Protein AF-A0A7X7MWB5-F1 (afdb_monomer_lite)

Foldseek 3Di:
DLVLLCVVCVVPVPDDLVVSCVVVVHDSVVSVVSVVVCVVVCVDVDHDDDDDVVVVDD

pLDDT: mean 87.88, std 5.88, range [60.56, 94.44]

Secondary structure (DSSP, 8-state):
-HHHHHHHHHH-TT--HHHHHHHHTS-HHHHHHHHHHHHHTTSS--PPPP--GGGT--

Sequence (58 aa):
MREKILAFIEKNSRIDIKELAILLGEDEIAVAESLAQMEEEGIICGYHTLIDWDRVTT

Structure (mmCIF, N/CA/C/O backbone):
data_AF-A0A7X7MWB5-F1
#
_entry.id   AF-A0A7X7MWB5-F1
#
loop_
_atom_site.group_PDB
_atom_site.id
_atom_site.type_symbol
_atom_site.label_atom_id
_atom_site.label_alt_id
_atom_site.label_comp_id
_atom_site.label_asym_id
_atom_site.label_entity_id
_atom_site.label_seq_id
_atom_site.pdbx_PDB_ins_code
_atom_site.Cartn_x
_atom_site.Cartn_y
_atom_site.Cartn_z
_atom_site.occupancy
_atom_site.B_iso_or_equiv
_atom_site.auth_seq_id
_atom_site.auth_comp_id
_atom_site.auth_asym_id
_atom_site.auth_atom_id
_atom_site.pdbx_PDB_model_num
ATOM 1 N N . MET A 1 1 ? -9.309 9.301 3.101 1.00 80.25 1 MET A N 1
ATOM 2 C CA . MET A 1 1 ? -8.457 8.193 3.586 1.00 80.25 1 MET A CA 1
ATOM 3 C C . MET A 1 1 ? -7.915 7.371 2.420 1.00 80.25 1 MET A C 1
ATOM 5 O O . MET A 1 1 ? -6.708 7.395 2.227 1.00 80.25 1 MET A O 1
ATOM 9 N N . ARG A 1 2 ? -8.779 6.764 1.587 1.00 86.75 2 ARG A N 1
ATOM 10 C CA . ARG A 1 2 ? -8.389 5.959 0.406 1.00 86.75 2 ARG A CA 1
ATOM 11 C C . ARG A 1 2 ? -7.343 6.615 -0.508 1.00 86.75 2 ARG A C 1
ATOM 13 O O . ARG A 1 2 ? -6.302 6.026 -0.750 1.00 86.75 2 ARG A O 1
ATOM 20 N N . GLU A 1 3 ? -7.547 7.869 -0.913 1.00 88.44 3 GLU A N 1
ATOM 21 C CA . GLU A 1 3 ? -6.575 8.603 -1.751 1.00 88.44 3 GLU A CA 1
ATOM 22 C C . GLU A 1 3 ? -5.192 8.746 -1.100 1.00 88.44 3 GLU A C 1
ATOM 24 O O . GLU A 1 3 ? -4.175 8.659 -1.780 1.00 88.44 3 GLU A O 1
ATOM 29 N N . LYS A 1 4 ? -5.141 8.933 0.226 1.00 88.88 4 LYS A N 1
ATOM 30 C CA . LYS A 1 4 ? -3.870 9.031 0.952 1.00 88.88 4 LYS A CA 1
ATOM 31 C C . LYS A 1 4 ? -3.156 7.681 0.961 1.00 88.88 4 LYS A C 1
ATOM 33 O O . LYS A 1 4 ? -1.972 7.636 0.661 1.00 88.88 4 LYS A O 1
ATOM 38 N N . ILE A 1 5 ? -3.884 6.599 1.254 1.00 88.50 5 ILE A N 1
ATOM 39 C CA . ILE A 1 5 ? -3.359 5.226 1.215 1.00 88.50 5 ILE A CA 1
ATOM 40 C C . ILE A 1 5 ? -2.756 4.930 -0.165 1.00 88.50 5 ILE A C 1
ATOM 42 O O . ILE A 1 5 ? -1.602 4.517 -0.255 1.00 88.50 5 ILE A O 1
ATOM 46 N N . LEU A 1 6 ? -3.500 5.226 -1.234 1.00 88.62 6 LEU A N 1
ATOM 47 C CA . LEU A 1 6 ? -3.052 5.017 -2.612 1.00 88.62 6 LEU A CA 1
ATOM 48 C C . LEU A 1 6 ? -1.793 5.833 -2.944 1.00 88.62 6 LEU A C 1
ATOM 50 O O . LEU A 1 6 ? -0.854 5.285 -3.510 1.00 88.62 6 LEU A O 1
ATOM 54 N N . ALA A 1 7 ? -1.721 7.102 -2.527 1.00 88.88 7 ALA A N 1
ATOM 55 C CA . ALA A 1 7 ? -0.544 7.946 -2.753 1.00 88.88 7 ALA A CA 1
ATOM 56 C C . ALA A 1 7 ? 0.725 7.438 -2.037 1.00 88.88 7 ALA A C 1
ATOM 58 O O . ALA A 1 7 ? 1.840 7.631 -2.529 1.00 88.88 7 ALA A O 1
ATOM 59 N N . PHE A 1 8 ? 0.578 6.792 -0.874 1.00 88.38 8 PHE A N 1
ATOM 60 C CA . PHE A 1 8 ? 1.701 6.158 -0.175 1.00 88.38 8 PHE A CA 1
ATOM 61 C C . PHE A 1 8 ? 2.119 4.846 -0.846 1.00 88.38 8 PHE A C 1
ATOM 63 O O . PHE A 1 8 ? 3.310 4.629 -1.077 1.00 88.38 8 PHE A O 1
ATOM 70 N N . ILE A 1 9 ? 1.151 4.001 -1.202 1.00 86.12 9 ILE A N 1
ATOM 71 C CA . ILE A 1 9 ? 1.393 2.687 -1.813 1.00 86.12 9 ILE A CA 1
ATOM 72 C C . ILE A 1 9 ? 1.955 2.795 -3.232 1.00 86.12 9 ILE A C 1
ATOM 74 O O . ILE A 1 9 ? 2.780 1.969 -3.618 1.00 86.12 9 ILE A O 1
ATOM 78 N N . GLU A 1 10 ? 1.583 3.826 -3.992 1.00 85.19 10 GLU A N 1
ATOM 79 C CA . GLU A 1 10 ? 2.158 4.103 -5.315 1.00 85.19 10 GLU A CA 1
ATOM 80 C C . GLU A 1 10 ? 3.686 4.264 -5.244 1.00 85.19 10 GLU A C 1
ATOM 82 O O . GLU A 1 10 ? 4.415 3.775 -6.107 1.00 85.19 10 GLU A O 1
ATOM 87 N N . LYS A 1 11 ? 4.182 4.928 -4.195 1.00 83.56 11 LYS A N 1
ATOM 88 C CA . LYS A 1 11 ? 5.616 5.195 -4.011 1.00 83.56 11 LYS A CA 1
ATOM 89 C C . LYS A 1 11 ? 6.337 4.109 -3.223 1.00 83.56 11 LYS A C 1
ATOM 91 O O . LYS A 1 11 ? 7.537 3.921 -3.408 1.00 83.56 11 LYS A O 1
ATOM 96 N N . ASN A 1 12 ? 5.630 3.429 -2.326 1.00 82.69 12 ASN A N 1
ATOM 97 C CA . ASN A 1 12 ? 6.169 2.371 -1.485 1.00 82.69 12 ASN A CA 1
ATOM 98 C C . ASN A 1 12 ? 5.142 1.247 -1.329 1.00 82.69 12 ASN A C 1
ATOM 100 O O . ASN A 1 12 ? 4.461 1.128 -0.312 1.00 82.69 12 ASN A O 1
ATOM 104 N N . SER A 1 13 ? 5.066 0.392 -2.344 1.00 79.00 13 SER A N 1
ATOM 105 C CA . SER A 1 13 ? 4.139 -0.742 -2.393 1.00 79.00 13 SER A CA 1
ATOM 106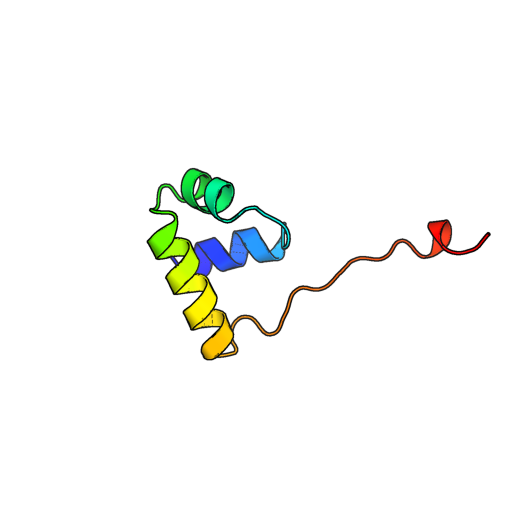 C C . SER A 1 13 ? 4.408 -1.822 -1.341 1.00 79.00 13 SER A C 1
ATOM 108 O O . SER A 1 13 ? 3.583 -2.708 -1.157 1.00 79.00 13 SER A O 1
ATOM 110 N N . ARG A 1 14 ? 5.555 -1.769 -0.649 1.00 82.38 14 ARG A N 1
ATOM 111 C CA . ARG A 1 14 ? 5.960 -2.722 0.400 1.00 82.38 14 ARG A CA 1
ATOM 112 C C . ARG A 1 14 ? 5.923 -2.107 1.800 1.00 82.38 14 ARG A C 1
ATOM 114 O O . ARG A 1 14 ? 6.560 -2.643 2.705 1.00 82.38 14 ARG A O 1
ATOM 121 N N . ILE A 1 15 ? 5.251 -0.967 1.969 1.00 86.25 15 ILE A N 1
ATOM 122 C CA . ILE A 1 15 ? 5.086 -0.354 3.285 1.00 86.25 15 ILE A CA 1
ATOM 123 C C . ILE A 1 15 ? 4.302 -1.289 4.212 1.00 86.25 15 ILE A C 1
ATOM 125 O O . ILE A 1 15 ? 3.320 -1.904 3.803 1.00 86.25 15 ILE A O 1
ATOM 129 N N . ASP A 1 16 ? 4.755 -1.403 5.457 1.00 90.06 16 ASP A N 1
ATOM 130 C CA . ASP A 1 16 ? 4.038 -2.154 6.483 1.00 90.06 16 ASP A CA 1
ATOM 131 C C . ASP A 1 16 ? 2.735 -1.423 6.847 1.00 90.06 16 ASP A C 1
ATOM 133 O O . ASP A 1 16 ? 2.723 -0.193 6.950 1.00 90.06 16 ASP A O 1
ATOM 137 N N . ILE A 1 17 ? 1.637 -2.159 7.044 1.00 89.75 17 ILE A N 1
ATOM 138 C CA . ILE A 1 17 ? 0.321 -1.579 7.364 1.00 89.75 17 ILE A CA 1
ATOM 139 C C . ILE A 1 17 ? 0.405 -0.738 8.641 1.00 89.75 17 ILE A C 1
ATOM 141 O O . ILE A 1 17 ? -0.195 0.336 8.715 1.00 89.75 17 ILE A O 1
ATOM 145 N N . LYS A 1 18 ? 1.212 -1.168 9.613 1.00 89.88 18 LYS A N 1
ATOM 146 C CA . LYS A 1 18 ? 1.419 -0.447 10.865 1.00 89.88 18 LYS A CA 1
ATOM 147 C C . LYS A 1 18 ? 2.130 0.887 10.652 1.00 89.88 18 LYS A C 1
ATOM 149 O O . LYS A 1 18 ? 1.719 1.903 11.206 1.00 89.88 18 LYS A O 1
ATOM 154 N N . GLU A 1 19 ? 3.170 0.906 9.822 1.00 90.44 19 GLU A N 1
ATOM 155 C CA . GLU A 1 19 ? 3.880 2.141 9.463 1.00 90.44 19 GLU A CA 1
ATOM 156 C C . GLU A 1 19 ? 2.972 3.079 8.662 1.00 90.44 19 GLU A C 1
ATOM 158 O O . GLU A 1 19 ? 2.938 4.285 8.910 1.00 90.44 19 GLU A O 1
ATOM 163 N N . LEU A 1 20 ? 2.181 2.525 7.741 1.00 90.69 20 LEU A N 1
ATOM 164 C CA . LEU A 1 20 ? 1.197 3.279 6.972 1.00 90.69 20 LEU A CA 1
ATOM 165 C C . LEU A 1 20 ? 0.140 3.919 7.886 1.00 90.69 20 LEU A C 1
ATOM 167 O O . LEU A 1 20 ? -0.185 5.093 7.710 1.00 90.69 20 LEU A O 1
ATOM 171 N N . ALA A 1 21 ? -0.348 3.189 8.890 1.00 91.94 21 ALA A N 1
ATOM 172 C CA . ALA A 1 21 ? -1.289 3.689 9.888 1.00 91.94 21 ALA A CA 1
ATOM 173 C C . ALA A 1 21 ? -0.696 4.840 10.716 1.00 91.94 21 ALA A C 1
ATOM 175 O O . ALA A 1 21 ? -1.327 5.891 10.850 1.00 91.94 21 ALA A O 1
ATOM 176 N N . ILE A 1 22 ? 0.557 4.707 11.170 1.00 92.69 22 ILE A N 1
ATOM 177 C CA . IL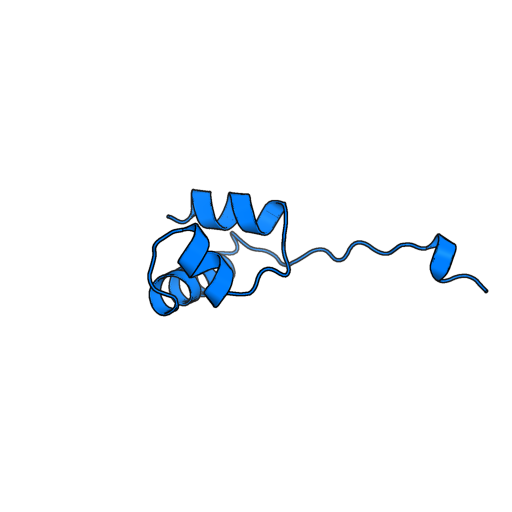E A 1 22 ? 1.278 5.767 11.894 1.00 92.69 22 ILE A CA 1
ATOM 178 C C . ILE A 1 22 ? 1.444 7.022 11.025 1.00 92.69 22 ILE A C 1
ATOM 180 O O . ILE A 1 22 ? 1.183 8.130 11.494 1.00 92.69 22 ILE A O 1
ATOM 184 N N . LEU A 1 23 ? 1.842 6.868 9.757 1.00 89.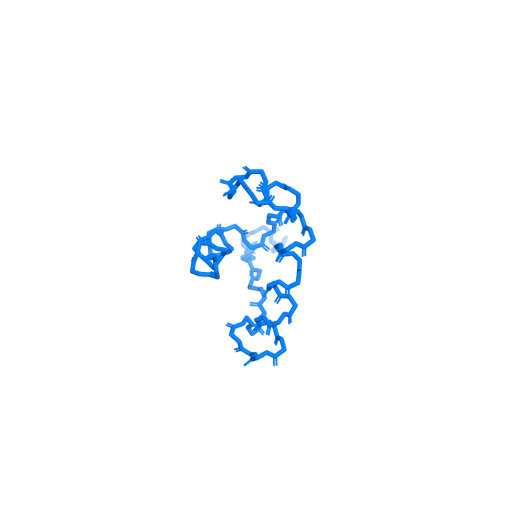44 23 LEU A N 1
ATOM 185 C CA . LEU A 1 23 ? 2.014 7.993 8.827 1.00 89.44 23 LEU A CA 1
ATOM 186 C C . LEU A 1 23 ? 0.698 8.709 8.513 1.00 89.44 23 LEU A C 1
ATOM 188 O O . LEU A 1 23 ? 0.683 9.926 8.312 1.00 89.44 23 LEU A O 1
ATOM 192 N N . LEU A 1 24 ? -0.399 7.957 8.446 1.00 88.44 24 LEU A N 1
ATOM 193 C CA . LEU A 1 24 ? -1.730 8.498 8.193 1.00 88.44 24 LEU A CA 1
ATOM 194 C C . LEU A 1 24 ? -2.388 9.071 9.455 1.00 88.44 24 LEU A C 1
ATOM 196 O O . LEU A 1 24 ? -3.290 9.901 9.320 1.00 88.44 24 LEU A O 1
ATOM 200 N N . GLY A 1 25 ? -1.917 8.681 10.643 1.00 91.56 25 GLY A N 1
ATOM 201 C CA . GLY A 1 25 ? -2.545 9.000 11.925 1.00 91.56 25 GLY A CA 1
ATOM 202 C C . GLY A 1 25 ? -3.868 8.259 12.133 1.00 91.56 25 GLY A C 1
ATOM 203 O O . GLY A 1 25 ? -4.766 8.795 12.775 1.00 91.56 25 GLY A O 1
ATOM 204 N N 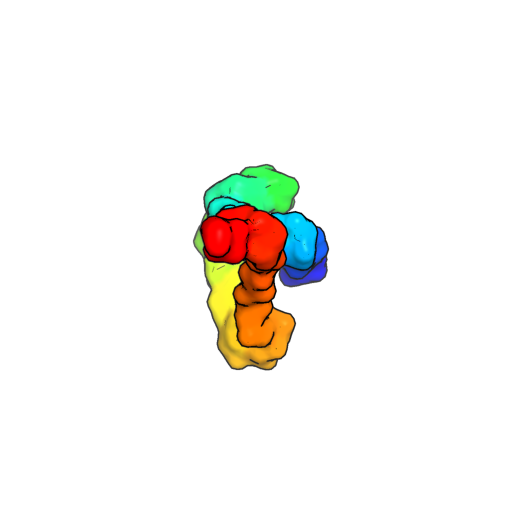. GLU A 1 26 ? -3.997 7.071 11.545 1.00 90.31 26 GLU A N 1
ATOM 205 C CA . GLU A 1 26 ? -5.218 6.260 11.522 1.00 90.31 26 GLU A CA 1
ATOM 206 C C . GLU A 1 26 ? -4.989 4.925 12.244 1.00 90.31 26 GLU A C 1
ATOM 208 O O . GLU A 1 26 ? -3.856 4.562 12.562 1.00 90.31 26 GLU A O 1
ATOM 213 N N . ASP A 1 27 ? -6.066 4.185 12.508 1.00 93.50 27 ASP A N 1
ATOM 214 C CA . ASP A 1 27 ? -5.977 2.857 13.119 1.00 93.50 27 ASP A CA 1
ATOM 215 C C . ASP A 1 27 ? -5.526 1.794 12.101 1.00 93.50 27 ASP A C 1
ATOM 217 O O . ASP A 1 27 ? -5.951 1.802 10.943 1.00 93.50 27 ASP A O 1
ATOM 221 N N . GLU A 1 28 ? -4.687 0.855 12.538 1.00 92.38 28 GLU A N 1
ATOM 222 C CA . GLU A 1 28 ? -4.165 -0.230 11.699 1.00 92.38 28 GLU A CA 1
ATOM 223 C C . GLU A 1 28 ? -5.292 -1.080 11.094 1.00 92.38 28 GLU A C 1
ATOM 225 O O . GLU A 1 28 ? -5.230 -1.442 9.916 1.00 92.38 28 GLU A O 1
ATOM 230 N N . ILE A 1 29 ? -6.359 -1.328 11.862 1.00 93.19 29 ILE A N 1
ATOM 231 C CA . ILE A 1 29 ? -7.518 -2.103 11.410 1.00 93.19 29 ILE A CA 1
ATOM 232 C C . ILE A 1 29 ? -8.245 -1.345 10.298 1.00 93.19 29 ILE A C 1
ATOM 234 O O . ILE A 1 29 ? -8.541 -1.923 9.256 1.00 93.19 29 ILE A O 1
ATOM 238 N N . ALA A 1 30 ? -8.466 -0.040 10.473 1.00 92.75 30 ALA A N 1
ATOM 239 C CA . ALA A 1 30 ? -9.151 0.784 9.477 1.00 92.75 30 ALA A CA 1
ATOM 240 C C . ALA A 1 30 ? -8.368 0.869 8.153 1.00 92.75 30 ALA A C 1
ATOM 242 O O . ALA A 1 30 ? -8.958 0.874 7.065 1.00 92.75 30 ALA A O 1
ATOM 243 N N . VAL A 1 31 ? -7.033 0.916 8.234 1.00 92.06 31 VAL A N 1
ATOM 244 C CA . VAL A 1 31 ? -6.154 0.882 7.057 1.00 92.06 31 VAL A CA 1
ATOM 245 C C . VAL A 1 31 ? -6.220 -0.484 6.372 1.00 92.06 31 VAL A C 1
ATOM 247 O O . VAL A 1 31 ? -6.375 -0.532 5.151 1.00 92.06 31 VAL A O 1
ATOM 250 N N . ALA A 1 32 ? -6.162 -1.580 7.134 1.00 91.81 32 ALA A N 1
ATOM 251 C CA . ALA A 1 32 ? -6.260 -2.938 6.600 1.00 91.81 32 ALA A CA 1
ATOM 252 C C . ALA A 1 32 ? -7.615 -3.208 5.923 1.00 91.81 32 ALA A C 1
ATOM 254 O O . ALA A 1 32 ? -7.650 -3.728 4.808 1.00 91.81 32 ALA A O 1
ATOM 255 N N . GLU A 1 33 ? -8.724 -2.803 6.547 1.00 93.69 33 GLU A N 1
ATOM 256 C CA . GLU A 1 33 ? -10.068 -2.928 5.969 1.00 93.69 33 GLU A CA 1
ATOM 257 C C . GLU A 1 33 ? -10.202 -2.115 4.680 1.00 93.69 33 GLU A C 1
ATOM 259 O O . GLU A 1 33 ? -10.701 -2.620 3.675 1.00 93.69 33 GLU A O 1
ATOM 264 N N . SER A 1 34 ? -9.703 -0.874 4.675 1.00 91.88 34 SER A N 1
ATOM 265 C CA . SER A 1 34 ? -9.719 -0.032 3.475 1.00 91.88 34 SER A CA 1
ATOM 266 C C . SER A 1 34 ? -8.921 -0.656 2.331 1.00 91.88 34 SER A C 1
ATOM 268 O O . SER A 1 34 ? -9.345 -0.570 1.180 1.00 91.88 34 SER A O 1
ATOM 270 N N . LEU A 1 35 ? -7.771 -1.269 2.626 1.00 90.88 35 LEU A N 1
ATOM 271 C CA . LEU A 1 35 ? -6.957 -1.965 1.629 1.00 90.88 35 LEU A CA 1
ATOM 272 C C . LEU A 1 35 ? -7.686 -3.172 1.051 1.00 90.88 35 LEU A C 1
ATOM 274 O O . LEU A 1 35 ? -7.82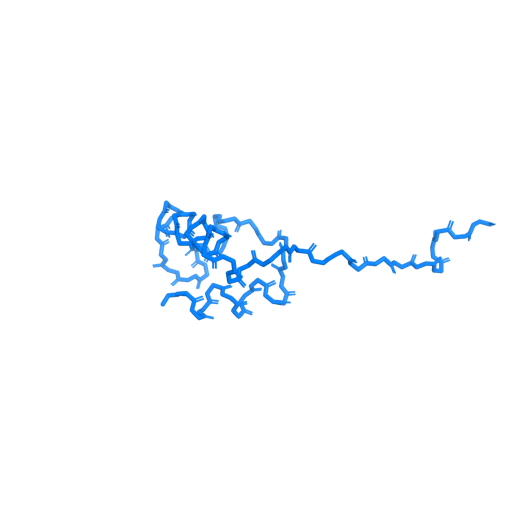1 -3.255 -0.166 1.00 90.88 35 LEU A O 1
ATOM 278 N N . ALA A 1 36 ? -8.218 -4.040 1.912 1.00 92.00 36 ALA A N 1
ATOM 279 C CA . ALA A 1 36 ? -8.971 -5.215 1.489 1.00 92.00 36 ALA A CA 1
ATOM 280 C C . ALA A 1 36 ? -10.178 -4.832 0.617 1.00 92.00 36 ALA A C 1
ATOM 282 O O . ALA A 1 36 ? -10.410 -5.441 -0.424 1.00 92.00 36 ALA A O 1
ATOM 283 N N . GLN A 1 37 ? -10.902 -3.774 0.992 1.00 94.44 37 GLN A N 1
ATOM 284 C CA . GLN A 1 37 ? -12.047 -3.287 0.226 1.00 94.44 37 GLN A CA 1
ATOM 285 C C . GLN A 1 37 ? -11.629 -2.732 -1.146 1.00 94.44 37 GLN A C 1
ATOM 287 O O . GLN A 1 37 ? -12.286 -2.996 -2.147 1.00 94.44 37 GLN A O 1
ATOM 292 N N . MET A 1 38 ? -10.511 -2.005 -1.225 1.00 91.88 38 MET A N 1
ATOM 293 C CA . MET A 1 38 ? -9.986 -1.503 -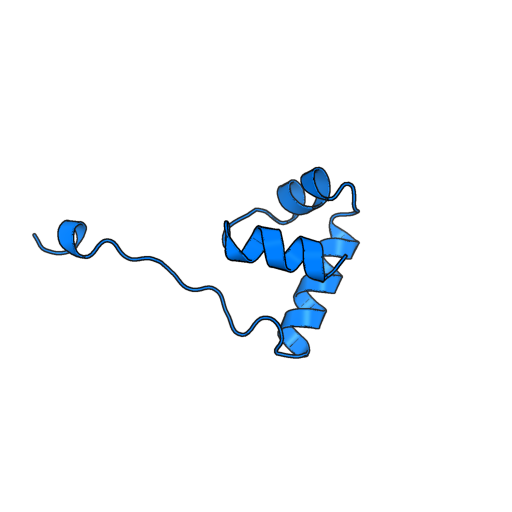2.502 1.00 91.88 38 MET A CA 1
ATOM 294 C C . MET A 1 38 ? -9.430 -2.619 -3.399 1.00 91.88 38 MET A C 1
ATOM 296 O O . MET A 1 38 ? -9.472 -2.486 -4.623 1.00 91.88 38 MET A O 1
ATOM 300 N N . GLU A 1 39 ? -8.911 -3.703 -2.823 1.00 91.12 39 GLU A N 1
ATOM 301 C CA . GLU A 1 39 ? -8.513 -4.907 -3.561 1.00 91.12 39 GLU A CA 1
ATOM 302 C C . GLU A 1 39 ? -9.743 -5.666 -4.091 1.00 91.12 39 GLU A C 1
ATOM 304 O O . GLU A 1 39 ? -9.768 -6.038 -5.264 1.00 91.12 39 GLU A O 1
ATOM 309 N N . GLU A 1 40 ? -10.796 -5.819 -3.280 1.00 93.50 40 GLU A N 1
ATOM 310 C CA . GLU A 1 40 ? -12.064 -6.450 -3.685 1.00 93.50 40 GLU A CA 1
ATOM 311 C C . GLU A 1 40 ? -12.790 -5.652 -4.783 1.00 93.50 40 GLU A C 1
ATOM 313 O O . GLU A 1 40 ? -13.296 -6.228 -5.747 1.00 93.50 40 GLU A O 1
ATOM 318 N N . GLU A 1 41 ? -12.791 -4.320 -4.683 1.00 93.50 41 GLU A N 1
ATOM 319 C CA . GLU A 1 41 ? -13.351 -3.415 -5.696 1.00 93.50 41 GLU A CA 1
ATOM 320 C C . GLU A 1 41 ? -12.514 -3.372 -6.994 1.00 93.50 41 GLU A C 1
ATOM 322 O O . GLU A 1 41 ? -12.970 -2.831 -8.004 1.00 93.50 41 GLU A O 1
ATOM 327 N N . GLY A 1 42 ? -11.292 -3.918 -6.990 1.00 90.25 42 GLY A N 1
ATOM 328 C CA . GLY A 1 42 ? -10.371 -3.862 -8.129 1.00 90.25 42 GLY A CA 1
ATOM 329 C C . GLY A 1 42 ? -9.731 -2.486 -8.348 1.00 90.25 42 GLY A C 1
ATOM 330 O O . GLY A 1 42 ? -9.238 -2.202 -9.437 1.00 90.25 42 GLY A O 1
ATOM 331 N N . ILE A 1 43 ? -9.728 -1.621 -7.329 1.00 90.12 43 ILE A N 1
ATOM 332 C CA . ILE A 1 43 ? -8.979 -0.355 -7.336 1.00 90.12 43 ILE A CA 1
ATOM 333 C C . ILE A 1 43 ? -7.478 -0.642 -7.198 1.00 90.12 43 ILE A C 1
ATOM 335 O O . ILE A 1 43 ? -6.657 -0.011 -7.866 1.00 90.12 43 ILE A O 1
ATOM 339 N N . ILE A 1 44 ? -7.114 -1.616 -6.360 1.00 90.12 44 ILE A N 1
ATOM 340 C CA . ILE A 1 44 ? -5.751 -2.145 -6.262 1.00 90.12 44 ILE A CA 1
ATOM 341 C C . ILE A 1 44 ? -5.705 -3.466 -7.033 1.00 90.12 44 ILE A C 1
ATOM 343 O O . ILE A 1 44 ? -6.123 -4.508 -6.541 1.00 90.12 44 ILE A O 1
ATOM 347 N N . CYS A 1 45 ? -5.179 -3.427 -8.258 1.00 86.81 45 CYS A N 1
ATOM 348 C CA . CYS A 1 45 ? -5.083 -4.612 -9.123 1.00 86.81 45 CYS A CA 1
ATOM 349 C C . CYS A 1 45 ? -3.871 -5.511 -8.816 1.00 86.81 45 CYS A C 1
ATOM 351 O O . CYS A 1 45 ? -3.732 -6.582 -9.403 1.00 86.81 45 CYS A O 1
ATOM 353 N N . GLY A 1 46 ? -2.959 -5.059 -7.953 1.00 81.94 46 GLY A N 1
ATOM 354 C CA . GLY A 1 46 ? -1.742 -5.776 -7.586 1.00 81.94 46 GLY A CA 1
ATOM 355 C C . GLY A 1 46 ? -0.519 -4.869 -7.486 1.00 81.94 46 GLY A C 1
ATOM 356 O O . GLY A 1 46 ? -0.478 -3.756 -8.016 1.00 81.94 46 GLY A O 1
ATOM 357 N N . TYR A 1 47 ? 0.507 -5.370 -6.805 1.00 82.56 47 TYR A N 1
ATOM 358 C CA . TYR A 1 47 ? 1.740 -4.636 -6.543 1.00 82.56 47 TYR A CA 1
ATOM 359 C C . TYR A 1 47 ? 2.811 -5.019 -7.566 1.00 82.56 47 TYR A C 1
ATOM 361 O O . TYR A 1 47 ? 3.166 -6.189 -7.713 1.00 82.56 47 TYR A O 1
ATOM 369 N N . HIS A 1 48 ? 3.347 -4.028 -8.282 1.00 80.06 48 HIS A N 1
ATOM 370 C CA . HIS A 1 48 ? 4.425 -4.265 -9.239 1.00 80.06 48 HIS A CA 1
ATOM 371 C C . HIS A 1 48 ? 5.764 -4.398 -8.512 1.00 80.06 48 HIS A C 1
ATOM 373 O O . HIS A 1 48 ? 6.102 -3.598 -7.638 1.00 80.06 48 HIS A O 1
ATOM 379 N N . THR A 1 49 ? 6.543 -5.407 -8.899 1.00 79.62 49 THR A N 1
ATOM 380 C CA . THR A 1 49 ? 7.926 -5.569 -8.438 1.00 79.62 49 THR A CA 1
ATOM 381 C C . THR A 1 49 ? 8.871 -4.959 -9.464 1.00 79.62 49 THR A C 1
ATOM 383 O O . THR A 1 49 ? 8.808 -5.295 -10.644 1.00 79.62 49 THR A O 1
ATOM 386 N N . LEU A 1 50 ? 9.768 -4.085 -9.010 1.00 82.19 50 LEU A N 1
ATOM 387 C CA . LEU A 1 50 ? 10.859 -3.559 -9.825 1.00 82.19 50 LEU A CA 1
ATOM 388 C C . LEU A 1 50 ? 12.052 -4.522 -9.745 1.00 82.19 50 LEU A C 1
ATOM 390 O O . LEU A 1 50 ? 12.535 -4.812 -8.651 1.00 82.19 50 LEU A O 1
ATOM 394 N N . ILE A 1 51 ? 12.496 -5.039 -10.893 1.00 85.56 51 ILE A N 1
ATOM 395 C CA . ILE A 1 51 ? 13.605 -5.998 -10.995 1.00 85.56 51 ILE A CA 1
ATOM 396 C C . ILE A 1 51 ? 14.793 -5.305 -11.658 1.00 85.56 51 ILE A C 1
ATOM 398 O O . ILE A 1 51 ? 14.672 -4.768 -12.757 1.00 85.56 51 ILE A O 1
ATOM 402 N N . ASP A 1 52 ? 15.940 -5.350 -10.988 1.00 89.81 52 ASP A N 1
ATOM 403 C CA . ASP A 1 52 ? 17.224 -4.919 -11.534 1.00 89.81 52 ASP A CA 1
ATOM 404 C C . ASP A 1 52 ? 17.851 -6.074 -12.330 1.00 89.81 52 ASP A C 1
ATOM 406 O O . ASP A 1 52 ? 18.507 -6.950 -11.765 1.00 89.81 52 ASP A O 1
ATOM 410 N N . TRP A 1 53 ? 17.585 -6.109 -13.639 1.00 91.06 53 TRP A N 1
ATOM 411 C CA . TRP A 1 53 ? 18.037 -7.187 -14.524 1.00 91.06 53 TRP A CA 1
ATOM 412 C C . TRP A 1 53 ? 19.558 -7.234 -14.699 1.00 91.06 53 TRP A C 1
ATOM 414 O O . TRP A 1 53 ? 20.092 -8.327 -14.884 1.00 91.06 53 TRP A O 1
ATOM 424 N N . ASP A 1 54 ? 20.261 -6.105 -14.549 1.00 90.12 54 ASP A N 1
ATOM 425 C CA . ASP A 1 54 ? 21.728 -6.057 -14.624 1.00 90.12 54 ASP A CA 1
ATOM 426 C C . ASP A 1 54 ? 22.382 -6.865 -13.491 1.00 90.12 54 ASP A C 1
ATOM 428 O O . ASP A 1 54 ? 23.488 -7.382 -13.641 1.00 90.12 54 ASP A O 1
ATOM 432 N N . ARG A 1 55 ? 21.685 -7.033 -12.358 1.00 90.06 55 ARG A N 1
ATOM 433 C CA . ARG A 1 55 ? 22.150 -7.846 -11.220 1.00 90.06 55 ARG A CA 1
ATOM 434 C C . ARG A 1 55 ? 21.732 -9.314 -11.290 1.00 90.06 55 ARG A C 1
ATOM 436 O O . ARG A 1 55 ? 22.147 -10.091 -10.430 1.00 90.06 55 ARG A O 1
ATOM 443 N N . VAL A 1 56 ? 20.898 -9.691 -12.259 1.00 88.88 56 VAL A N 1
ATOM 444 C CA . VAL A 1 56 ? 20.368 -11.060 -12.402 1.00 88.88 56 VAL A CA 1
ATOM 445 C C . VAL A 1 56 ? 21.215 -11.894 -13.366 1.00 88.88 56 VAL A C 1
ATOM 447 O O . VAL A 1 56 ? 21.332 -13.105 -13.186 1.00 88.88 56 VAL A O 1
ATOM 450 N N . THR A 1 57 ? 21.843 -11.277 -14.365 1.00 69.94 57 THR A N 1
ATOM 451 C CA . THR A 1 57 ? 22.755 -11.964 -15.290 1.00 69.94 57 THR A CA 1
ATOM 452 C C . THR A 1 57 ? 24.166 -12.069 -14.704 1.00 69.94 57 THR A C 1
ATOM 454 O O . THR A 1 57 ? 24.843 -11.058 -14.539 1.00 69.94 57 THR A O 1
ATOM 457 N N . THR A 1 58 ? 24.587 -13.296 -14.370 1.00 60.56 58 THR A N 1
ATOM 458 C CA . THR A 1 58 ? 25.987 -13.669 -14.067 1.00 60.56 58 THR A CA 1
ATOM 459 C C . THR A 1 58 ? 26.761 -13.932 -15.351 1.00 60.56 58 THR A C 1
ATOM 461 O O . THR A 1 58 ? 26.146 -14.498 -16.284 1.00 60.56 58 THR A O 1
#

Radius of gyration: 13.83 Å; chains: 1; bounding box: 39×23×28 Å